Protein AF-A0A9X3EZA5-F1 (afdb_monomer_lite)

Sequence (175 aa):
MFEGKPLYRYVNAEVQLFTDDGKPGSSFAFNPRRSFLAALEPKKINRLATWFKSFLEAILILRLDPKGIDATTRRDSPFLELDASNSSSWYRFIADEEPAAVDAALSQLRTIIPGFRHLKKPTFGRAKLLQAEFLFPGGDPLHDRLRSPLGRTAGAHHPLRGPPRRPRGGEPAVL

Secondary structure (DSSP, 8-state):
-BTTB-SEEEETTEEEEE-TTS-EEEEEE--TTS-HHHHPPP-TT-HHHHHHHHHHHT-------TTT--SEESS--SS--TT-TTHHHHHHHHHHH-HHHHHHHHHHHHHHSTTEEEEE--EETTEEE-EEEE--TTS-HHHHHHHS-------------PPPPPPP-------

Foldseek 3Di:
DPPPADQWDDDPQKIFGAFPVRHTDDIDGDDPVDDVLVVDDDDPGRVVSVVVSVVVVPDQQALADVVLADQWDPAADCDADSNNSCVNRPVVVCCVVPVVVQVVVQVVCPVVPAQWDHWDFPDDPNITGTDTGGDHDPDDPVVVVVPPPDDPPPPDPDDDDDDDDDDDDDDDDDD

pLDDT: mean 78.88, std 18.87, range [33.44, 94.88]

Radius of gyration: 33.88 Å; chains: 1; bounding box: 53×97×94 Å

Organism: NCBI:txid889268

Structure (mmCIF, N/CA/C/O backbone):
data_AF-A0A9X3EZA5-F1
#
_entry.id   AF-A0A9X3EZA5-F1
#
loop_
_atom_site.group_PDB
_atom_site.id
_atom_site.type_symbol
_atom_site.label_atom_id
_atom_site.label_alt_id
_atom_site.label_comp_id
_atom_site.label_asym_id
_atom_site.label_entity_id
_atom_site.label_seq_id
_atom_site.pdbx_PDB_ins_code
_atom_site.Cartn_x
_atom_site.Cartn_y
_atom_site.Cartn_z
_atom_site.occupancy
_atom_site.B_iso_or_equiv
_atom_site.auth_seq_id
_atom_site.auth_comp_id
_atom_site.auth_asym_id
_atom_site.auth_atom_id
_atom_site.pdbx_PDB_model_num
ATOM 1 N N . MET A 1 1 ? -11.327 -5.962 18.337 1.00 79.06 1 MET A N 1
ATOM 2 C CA . MET A 1 1 ? -10.904 -6.327 19.706 1.00 79.06 1 MET A CA 1
ATOM 3 C C 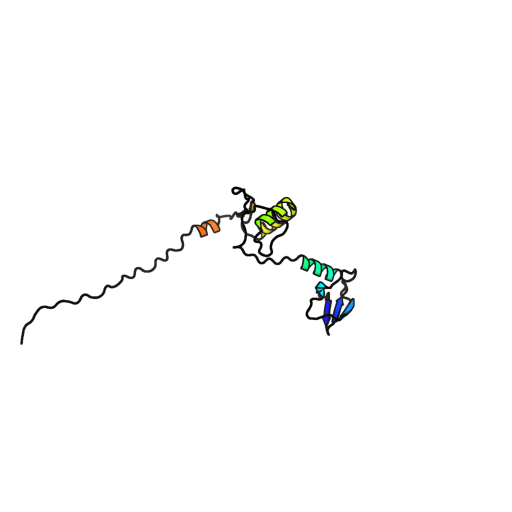. MET A 1 1 ? -9.434 -5.959 19.813 1.00 79.06 1 MET A C 1
ATOM 5 O O . MET A 1 1 ? -8.739 -6.134 18.821 1.00 79.06 1 MET A O 1
ATOM 9 N N . PHE A 1 2 ? -8.985 -5.411 20.935 1.00 82.62 2 PHE A N 1
ATOM 10 C CA . PHE A 1 2 ? -7.588 -5.053 21.190 1.00 82.62 2 PHE A CA 1
ATOM 11 C C . PHE A 1 2 ? -7.206 -5.637 22.552 1.00 82.62 2 PHE A C 1
ATOM 13 O O . PHE A 1 2 ? -7.955 -5.444 23.505 1.00 82.62 2 PHE A O 1
ATOM 20 N N . GLU A 1 3 ? -6.135 -6.434 22.621 1.00 86.94 3 GLU A N 1
ATOM 21 C CA . GLU A 1 3 ? -5.717 -7.144 23.850 1.00 86.94 3 GLU A CA 1
ATOM 22 C C . GLU A 1 3 ? -6.856 -7.934 24.532 1.00 86.94 3 GLU A C 1
ATOM 24 O O . GLU A 1 3 ? -7.042 -7.904 25.746 1.00 86.94 3 GLU A O 1
ATOM 29 N N .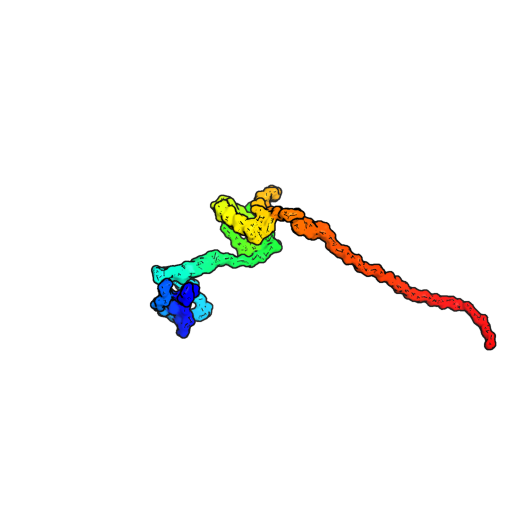 GLY A 1 4 ? -7.698 -8.602 23.739 1.00 86.12 4 GLY A N 1
ATOM 30 C CA . GLY A 1 4 ? -8.853 -9.344 24.261 1.00 86.12 4 GLY A CA 1
ATOM 31 C C . GLY A 1 4 ? -10.059 -8.479 24.662 1.00 86.12 4 GLY A C 1
ATOM 32 O O . GLY A 1 4 ? -11.120 -9.020 24.972 1.00 86.12 4 GLY A O 1
ATOM 33 N N . LYS A 1 5 ? -9.963 -7.144 24.600 1.00 88.62 5 LYS A N 1
ATOM 34 C CA . LYS A 1 5 ? -11.052 -6.216 24.948 1.00 88.62 5 LYS A CA 1
ATOM 35 C C . LYS A 1 5 ? -11.813 -5.727 23.705 1.00 88.62 5 LYS A C 1
ATOM 37 O O . LYS A 1 5 ? -11.199 -5.386 22.686 1.00 88.62 5 LYS A O 1
ATOM 42 N N . PRO A 1 6 ? -13.158 -5.711 23.709 1.00 89.62 6 PRO A N 1
ATOM 43 C CA . PRO A 1 6 ? -13.934 -5.189 22.585 1.00 89.62 6 PRO A CA 1
ATOM 44 C C . PRO A 1 6 ? -13.774 -3.664 22.471 1.00 89.62 6 PRO A C 1
ATOM 46 O O . PRO A 1 6 ? -13.719 -2.978 23.480 1.00 89.62 6 PRO A O 1
ATOM 49 N N . LEU A 1 7 ? -13.734 -3.142 21.239 1.00 88.62 7 LEU A N 1
ATOM 50 C CA . LEU A 1 7 ? -13.747 -1.691 20.967 1.00 88.62 7 LEU A CA 1
ATOM 51 C C . LEU A 1 7 ? -15.179 -1.174 20.765 1.00 88.62 7 LEU A C 1
ATOM 53 O O . LEU A 1 7 ? -15.531 -0.067 21.157 1.00 88.62 7 LEU A O 1
ATOM 57 N N . TYR A 1 8 ? -16.022 -2.015 20.173 1.00 89.69 8 TYR A N 1
ATOM 58 C CA . TYR A 1 8 ? -17.467 -1.860 20.155 1.00 89.69 8 TYR A CA 1
ATOM 59 C C . TYR A 1 8 ? -18.116 -3.246 20.100 1.00 89.69 8 TYR A C 1
ATOM 61 O O . TYR A 1 8 ? -17.454 -4.239 19.772 1.00 89.69 8 TYR A O 1
ATOM 69 N N . ARG A 1 9 ? -19.401 -3.323 20.434 1.00 90.62 9 ARG A N 1
ATOM 70 C CA . ARG A 1 9 ? -20.209 -4.542 20.341 1.00 90.62 9 ARG A CA 1
ATOM 71 C C . ARG A 1 9 ? -21.605 -4.189 19.854 1.00 90.62 9 ARG A C 1
ATOM 73 O O . ARG A 1 9 ? -22.152 -3.183 20.280 1.00 90.62 9 ARG A O 1
ATOM 80 N N . TYR A 1 10 ? -22.174 -5.032 19.001 1.00 89.12 10 TYR A N 1
ATOM 81 C CA . TYR A 1 10 ? -23.578 -4.943 18.616 1.00 89.12 10 TYR A CA 1
ATOM 82 C C . TYR A 1 10 ? -24.385 -6.018 19.348 1.00 89.12 10 TYR A C 1
ATOM 84 O O . TYR A 1 10 ? -24.074 -7.202 19.211 1.00 89.12 10 TYR A O 1
ATOM 92 N N . VAL A 1 11 ? -25.377 -5.620 20.146 1.00 87.50 11 VAL A N 1
ATOM 93 C CA . VAL A 1 11 ? -26.278 -6.521 20.891 1.00 87.50 11 VAL A CA 1
ATOM 94 C C . VAL A 1 11 ? -27.663 -5.884 20.939 1.00 87.50 11 VAL A C 1
ATOM 96 O O . VAL A 1 11 ? -27.765 -4.686 21.162 1.00 87.50 11 VAL A O 1
ATOM 99 N N . ASN A 1 12 ? -28.730 -6.667 20.752 1.00 86.88 12 ASN A N 1
ATOM 100 C CA . ASN A 1 12 ? -30.120 -6.207 20.911 1.00 86.88 12 ASN A CA 1
ATOM 101 C C . ASN A 1 12 ? -30.467 -4.925 20.131 1.00 86.88 12 ASN A C 1
ATOM 103 O O . ASN A 1 12 ? -31.122 -4.032 20.650 1.00 86.88 12 ASN A O 1
ATOM 107 N N . ALA A 1 13 ? -30.027 -4.835 18.876 1.00 86.75 13 ALA A N 1
ATOM 108 C CA . ALA A 1 13 ? -30.208 -3.655 18.027 1.00 86.75 13 ALA A CA 1
ATOM 109 C C . ALA A 1 13 ? -29.459 -2.379 18.456 1.00 86.75 13 ALA A C 1
ATOM 111 O O . ALA A 1 13 ? -29.615 -1.329 17.826 1.00 86.75 13 ALA A O 1
ATOM 112 N N . GLU A 1 14 ? -28.580 -2.481 19.448 1.00 90.38 14 GLU A N 1
ATOM 113 C CA . GLU A 1 14 ? -27.759 -1.384 19.940 1.00 90.38 14 GLU A CA 1
ATOM 114 C C . GLU A 1 14 ? -26.274 -1.619 19.690 1.00 90.38 14 GLU A C 1
ATOM 116 O O . GLU A 1 14 ? -25.774 -2.748 19.699 1.00 90.38 14 GLU A O 1
ATOM 121 N N . VAL A 1 15 ? -25.552 -0.521 19.491 1.00 91.12 15 VAL A N 1
ATOM 122 C CA . VAL A 1 15 ? -24.094 -0.497 19.512 1.00 91.12 15 VAL A CA 1
ATOM 123 C C . VAL A 1 15 ? -23.636 0.018 20.864 1.00 91.12 15 VAL A C 1
ATOM 125 O O . VAL A 1 15 ? -23.866 1.174 21.200 1.00 91.12 15 VAL A O 1
ATOM 128 N N . GLN A 1 16 ? -22.889 -0.814 21.580 1.00 92.25 16 GLN A N 1
ATOM 129 C CA . GLN A 1 16 ? -22.125 -0.430 22.755 1.00 92.25 16 GLN A CA 1
ATOM 130 C C . GLN A 1 16 ? -20.705 -0.054 22.330 1.00 92.25 16 GLN A C 1
ATOM 132 O O . GLN A 1 16 ? -19.950 -0.907 21.854 1.00 92.25 16 GLN A O 1
ATOM 137 N N . LEU A 1 17 ? -20.316 1.202 22.540 1.00 90.25 17 LEU A N 1
ATOM 138 C CA . LEU A 1 17 ? -18.920 1.628 22.442 1.00 90.25 17 LEU A CA 1
ATOM 139 C C . LEU A 1 17 ? -18.177 1.314 23.737 1.00 90.25 17 LEU A C 1
ATOM 141 O O . LEU A 1 17 ? -18.746 1.446 24.820 1.00 90.25 17 LEU A O 1
ATOM 145 N N . PHE A 1 18 ? -16.905 0.946 23.637 1.00 90.31 18 PHE A N 1
ATOM 146 C CA . PHE A 1 18 ? -16.022 0.809 24.792 1.00 90.31 18 PHE A CA 1
ATOM 147 C C . PHE A 1 18 ? -14.970 1.914 24.767 1.00 90.31 18 PHE A C 1
ATOM 149 O O . PHE A 1 18 ? -14.566 2.378 23.699 1.00 90.31 18 PHE A O 1
ATOM 156 N N . THR A 1 19 ? -14.548 2.353 25.949 1.00 89.62 19 THR A N 1
ATOM 157 C CA . THR A 1 19 ? -13.385 3.226 26.081 1.00 89.62 19 THR A CA 1
ATOM 158 C C . THR A 1 19 ? -12.110 2.462 25.743 1.00 89.62 19 THR A C 1
ATOM 160 O O . THR A 1 19 ? -12.105 1.230 25.726 1.00 89.62 19 THR A O 1
ATOM 163 N N . ASP A 1 20 ? -11.009 3.180 25.537 1.00 88.06 20 ASP A N 1
ATOM 164 C CA . ASP A 1 20 ? -9.711 2.557 25.251 1.00 88.06 20 ASP A CA 1
ATOM 165 C C . ASP A 1 20 ? -9.242 1.597 26.373 1.00 88.06 20 ASP A C 1
ATOM 167 O O . ASP A 1 20 ? -8.605 0.584 26.097 1.00 88.06 20 ASP A O 1
ATOM 171 N N . ASP A 1 21 ? -9.657 1.827 27.627 1.00 88.00 21 ASP A N 1
ATOM 172 C CA . ASP A 1 21 ? -9.391 0.922 28.762 1.00 88.00 21 ASP A CA 1
ATOM 173 C C . ASP A 1 21 ? -10.282 -0.341 28.776 1.00 88.00 21 ASP A C 1
ATOM 175 O O . ASP A 1 21 ? -10.078 -1.253 29.590 1.00 88.00 21 ASP A O 1
ATOM 179 N N . GLY A 1 22 ? -11.281 -0.399 27.891 1.00 85.88 22 GLY A N 1
ATOM 180 C CA . GLY A 1 22 ? -12.286 -1.457 27.787 1.00 85.88 22 GLY A CA 1
ATOM 181 C C . GLY A 1 22 ? -13.515 -1.269 28.678 1.00 85.88 22 GLY A C 1
ATOM 182 O O . GLY A 1 22 ? -14.264 -2.226 28.875 1.00 85.88 22 GLY A O 1
ATOM 183 N N . LYS A 1 23 ? -13.746 -0.072 29.234 1.00 89.00 23 LYS A N 1
ATOM 184 C CA . LYS A 1 23 ? -14.956 0.210 30.027 1.00 89.00 23 LYS A CA 1
ATOM 185 C C . LYS A 1 23 ? -16.142 0.501 29.098 1.00 89.00 23 LYS A C 1
ATOM 187 O O . LYS A 1 23 ? -15.932 1.104 28.046 1.00 89.00 23 LYS A O 1
ATOM 192 N N . PRO A 1 24 ? -17.381 0.123 29.453 1.00 88.00 24 PRO A N 1
ATOM 193 C CA . PRO A 1 24 ? -18.555 0.504 28.673 1.00 88.00 24 PRO A CA 1
ATOM 194 C C . PRO A 1 24 ? -18.687 2.031 28.597 1.00 88.00 24 PRO A C 1
ATOM 196 O O . PRO A 1 24 ? -18.650 2.716 29.618 1.00 88.00 24 PRO A O 1
ATOM 199 N N . GLY A 1 25 ? -18.805 2.556 27.382 1.00 85.94 25 GLY A N 1
ATOM 200 C CA . GLY A 1 25 ? -19.127 3.950 27.093 1.00 85.94 25 GLY A CA 1
ATOM 201 C C . GLY A 1 25 ? -20.601 4.122 26.715 1.00 85.94 25 GLY A C 1
ATOM 202 O O . GLY A 1 25 ? -21.484 3.462 27.256 1.00 85.94 25 GLY A O 1
ATOM 203 N N . SER A 1 26 ? -20.871 4.998 25.749 1.00 86.44 26 SER A N 1
ATOM 204 C CA . SER A 1 26 ? -22.216 5.229 25.206 1.00 86.44 26 SER A CA 1
ATOM 205 C C . SER A 1 26 ? -22.796 3.995 24.497 1.00 86.44 26 SER A C 1
ATOM 207 O O . SER A 1 26 ? -22.076 3.342 23.735 1.00 86.44 26 SER A O 1
ATOM 209 N N . SER A 1 27 ? -24.101 3.759 24.679 1.00 88.19 27 SER A N 1
ATOM 210 C CA . SER A 1 27 ? -24.917 2.855 23.853 1.00 88.19 27 SER A CA 1
ATOM 211 C C . SER A 1 27 ? -25.950 3.652 23.058 1.00 88.19 27 SER A C 1
ATOM 213 O O . SER A 1 27 ? -26.440 4.676 23.539 1.00 88.19 27 SER A O 1
ATOM 215 N N . PHE A 1 28 ? -26.267 3.211 21.844 1.00 88.69 28 PHE A N 1
ATOM 216 C CA . PHE A 1 28 ? -27.352 3.770 21.035 1.00 88.69 28 PHE A CA 1
ATOM 217 C C . PHE A 1 28 ? -27.841 2.762 19.993 1.00 88.69 28 PHE A C 1
ATOM 219 O O . PHE A 1 28 ? -27.089 1.909 19.514 1.00 88.69 28 PHE A O 1
ATOM 226 N N . ALA A 1 29 ? -29.113 2.893 19.615 1.00 90.25 29 ALA A N 1
ATOM 227 C CA . ALA A 1 29 ? -29.720 2.086 18.566 1.00 90.25 29 ALA A CA 1
ATOM 228 C C . ALA A 1 29 ? -28.992 2.282 17.227 1.00 90.25 29 ALA A C 1
ATOM 230 O O . ALA A 1 29 ? -28.653 3.405 16.842 1.00 90.25 29 ALA A O 1
ATOM 231 N N . PHE A 1 30 ? -28.767 1.191 16.495 1.00 87.94 30 PHE A N 1
ATOM 232 C CA . PHE A 1 30 ? -28.100 1.244 15.198 1.00 87.94 30 PHE A CA 1
ATOM 233 C C . PHE A 1 30 ? -28.654 0.205 14.224 1.00 87.94 30 PHE A C 1
ATOM 235 O O . PHE A 1 30 ? -29.028 -0.909 14.593 1.00 87.94 30 PHE A O 1
ATOM 242 N N . ASN A 1 31 ? -28.674 0.566 12.942 1.00 86.00 31 ASN A N 1
ATOM 243 C CA . ASN A 1 31 ? -29.166 -0.312 11.890 1.00 86.00 31 ASN A CA 1
ATOM 244 C C . ASN A 1 31 ? -28.171 -1.467 11.633 1.00 86.00 31 ASN A C 1
ATOM 246 O O . ASN A 1 31 ? -27.057 -1.191 11.182 1.00 86.00 31 ASN A O 1
ATOM 250 N N . PRO A 1 32 ? -28.565 -2.747 11.808 1.00 82.06 32 PRO A N 1
ATOM 251 C CA . PRO A 1 32 ? -27.677 -3.895 11.588 1.00 82.06 32 PRO A CA 1
ATOM 252 C C . PRO A 1 32 ? -27.210 -4.045 10.136 1.00 82.06 32 PRO A C 1
ATOM 254 O O . PRO A 1 32 ? -26.227 -4.729 9.873 1.00 82.06 32 PRO A O 1
ATOM 257 N N . ARG A 1 33 ? -27.901 -3.420 9.172 1.00 87.88 33 ARG A N 1
ATOM 258 C CA . ARG A 1 33 ? -27.526 -3.449 7.749 1.00 87.88 33 ARG A CA 1
ATOM 259 C C . ARG A 1 33 ? -26.362 -2.516 7.410 1.00 87.88 33 ARG A C 1
ATOM 261 O O . ARG A 1 33 ? -25.963 -2.449 6.251 1.00 87.88 33 ARG A O 1
ATOM 268 N N . ARG A 1 34 ? -25.851 -1.747 8.374 1.00 84.88 34 ARG A N 1
ATOM 269 C CA . ARG A 1 34 ? -24.720 -0.833 8.188 1.00 84.88 34 ARG A CA 1
ATOM 270 C C . ARG A 1 34 ? -23.617 -1.180 9.179 1.00 84.88 34 ARG A C 1
ATOM 272 O O . ARG A 1 34 ? -23.884 -1.643 10.282 1.00 84.88 34 ARG A O 1
ATOM 279 N N . SER A 1 35 ? -22.370 -0.924 8.796 1.00 85.25 35 SER A N 1
ATOM 280 C CA . SER A 1 35 ? -21.265 -0.961 9.752 1.00 85.25 35 SER A CA 1
ATOM 281 C C . SER A 1 35 ? -21.287 0.315 10.586 1.00 85.25 35 SER A C 1
ATOM 283 O O . SER A 1 35 ? -21.225 1.417 10.037 1.00 85.25 35 SER A O 1
ATOM 285 N N . PHE A 1 36 ? -21.346 0.174 11.909 1.00 87.12 36 PHE A N 1
ATOM 286 C CA . PHE A 1 36 ? -21.237 1.312 12.819 1.00 87.12 36 PHE A CA 1
ATOM 287 C C . PHE A 1 36 ? -19.886 2.028 12.696 1.00 87.12 36 PHE A C 1
ATOM 289 O O . PHE A 1 36 ? -19.813 3.244 12.843 1.00 87.12 36 PHE A O 1
ATOM 296 N N . LEU A 1 37 ? -18.829 1.292 12.345 1.00 86.88 37 LEU A N 1
ATOM 297 C CA . LEU A 1 37 ? -17.479 1.836 12.227 1.00 86.88 37 LEU A CA 1
ATOM 298 C C . LEU A 1 37 ? -17.398 3.014 11.241 1.00 86.88 37 LEU A C 1
ATOM 300 O O . LEU A 1 37 ? -16.634 3.946 11.469 1.00 86.88 37 LEU A O 1
ATOM 304 N N . ALA A 1 38 ? -18.227 3.017 10.192 1.00 85.44 38 ALA A N 1
ATOM 305 C CA . ALA A 1 38 ? -18.294 4.121 9.235 1.00 85.44 38 ALA A CA 1
ATOM 306 C C . ALA A 1 38 ? -18.808 5.426 9.875 1.00 85.44 38 ALA A C 1
ATOM 308 O O . ALA A 1 38 ? -18.294 6.505 9.580 1.00 85.44 38 ALA A O 1
ATOM 309 N N . ALA A 1 39 ? -19.779 5.320 10.788 1.00 86.69 39 ALA A N 1
ATOM 310 C CA . ALA A 1 39 ? -20.392 6.443 11.500 1.00 86.69 39 ALA A CA 1
ATOM 311 C C . ALA A 1 39 ? -19.629 6.852 12.774 1.00 86.69 39 ALA A C 1
ATOM 313 O O . ALA A 1 39 ? -20.035 7.786 13.459 1.00 86.69 39 ALA A O 1
ATOM 314 N N . LEU A 1 40 ? -18.542 6.152 13.117 1.00 88.06 40 LEU A N 1
ATOM 315 C CA . LEU A 1 40 ? -17.750 6.457 14.301 1.00 88.06 40 LEU A CA 1
ATOM 316 C C . LEU A 1 40 ? -17.085 7.833 14.163 1.00 88.06 40 LEU A C 1
ATOM 318 O O . LEU A 1 40 ? -16.267 8.050 13.260 1.00 88.06 40 LEU A O 1
ATOM 322 N N . GLU A 1 41 ? -17.411 8.724 15.097 1.00 87.31 41 GLU A N 1
ATOM 323 C CA . GLU A 1 41 ? -16.772 10.028 15.252 1.00 87.31 41 GLU A CA 1
ATOM 324 C C . GLU A 1 41 ? -15.562 9.951 16.201 1.00 87.31 41 GLU A C 1
ATOM 326 O O . GLU A 1 41 ? -15.651 9.317 17.265 1.00 87.31 41 GLU A O 1
ATOM 331 N N . PRO A 1 42 ? -14.447 10.627 15.867 1.00 87.06 42 PRO A N 1
ATOM 332 C CA . PRO A 1 42 ? -13.290 10.736 16.747 1.00 87.06 42 PRO A CA 1
ATOM 333 C C . PRO A 1 42 ? -13.630 11.418 18.079 1.00 87.06 42 PRO A C 1
ATOM 335 O O . PRO A 1 42 ? -14.124 12.545 18.111 1.00 87.06 42 PRO A O 1
ATOM 338 N N . LYS A 1 43 ? -13.317 10.766 19.201 1.00 85.88 43 LYS A N 1
ATOM 339 C CA . LYS A 1 43 ? -13.417 11.317 20.562 1.00 85.88 43 LYS A CA 1
ATOM 340 C C . LYS A 1 43 ? -12.182 10.931 21.379 1.00 85.88 43 LYS A C 1
ATOM 342 O O . LYS A 1 43 ? -11.498 9.951 21.106 1.00 85.88 43 LYS A O 1
ATOM 347 N N . LYS A 1 44 ? -11.903 11.679 22.453 1.00 83.44 44 LYS A N 1
ATOM 348 C CA . LYS A 1 44 ? -10.757 11.386 23.342 1.00 83.44 44 LYS A CA 1
ATOM 349 C C . LYS A 1 44 ? -10.806 9.986 23.969 1.00 83.44 44 LYS A C 1
ATOM 351 O O . LYS A 1 44 ? -9.763 9.471 24.338 1.00 83.44 44 LYS A O 1
ATOM 356 N N . ILE A 1 45 ? -12.001 9.410 24.103 1.00 83.88 45 ILE A N 1
ATOM 357 C CA . ILE A 1 45 ? -12.245 8.141 24.802 1.00 83.88 45 ILE A CA 1
ATOM 358 C C . ILE A 1 45 ? -12.242 6.903 23.894 1.00 83.88 45 ILE A C 1
ATOM 360 O O . ILE A 1 45 ? -12.313 5.798 24.418 1.00 83.88 45 ILE A O 1
ATOM 364 N N . ASN A 1 46 ? -12.230 7.071 22.568 1.00 86.94 46 ASN A N 1
ATOM 365 C CA . ASN A 1 46 ? -12.350 5.984 21.587 1.00 86.94 46 ASN A CA 1
ATOM 366 C C . ASN A 1 46 ? -11.187 6.006 20.578 1.00 86.94 46 ASN A C 1
ATOM 368 O O . ASN A 1 46 ? -11.382 5.745 19.381 1.00 86.94 46 ASN A O 1
ATOM 372 N N . ARG A 1 47 ? -9.978 6.360 21.031 1.00 90.25 47 ARG A N 1
ATOM 373 C CA . ARG A 1 47 ? -8.820 6.556 20.148 1.00 90.25 47 ARG A CA 1
ATOM 374 C C . ARG A 1 47 ? -8.440 5.268 19.436 1.00 90.25 47 ARG A C 1
ATOM 376 O O . ARG A 1 47 ? -8.098 5.338 18.262 1.00 90.25 47 ARG A O 1
ATOM 383 N N . LEU A 1 48 ? -8.553 4.111 20.086 1.00 89.94 48 LEU A N 1
ATOM 384 C CA . LEU A 1 48 ? -8.250 2.816 19.469 1.00 89.94 48 LEU A CA 1
ATOM 385 C C . LEU A 1 48 ? -9.241 2.468 18.354 1.00 89.94 48 LEU A C 1
ATOM 387 O O . LEU A 1 48 ? -8.843 2.017 17.283 1.00 89.94 48 LEU A O 1
ATOM 391 N N . ALA A 1 49 ? -10.534 2.713 18.578 1.00 89.12 49 ALA A N 1
ATOM 392 C CA . ALA A 1 49 ? -11.563 2.487 17.563 1.00 89.12 49 ALA A CA 1
ATOM 393 C C . ALA A 1 49 ? -11.403 3.450 16.375 1.00 89.12 49 ALA A C 1
ATOM 395 O O . ALA A 1 49 ? -11.544 3.044 15.222 1.00 89.12 49 ALA A O 1
ATOM 396 N N . THR A 1 50 ? -11.056 4.707 16.662 1.00 90.69 50 THR A N 1
ATOM 397 C CA . THR A 1 50 ? -10.779 5.728 15.645 1.00 90.69 50 THR A CA 1
ATOM 398 C C . THR A 1 50 ? -9.530 5.383 14.839 1.00 90.69 50 THR A C 1
ATOM 400 O O . THR A 1 50 ? -9.574 5.396 13.615 1.00 90.69 50 THR A O 1
ATOM 403 N N . TRP A 1 51 ? -8.439 4.997 15.507 1.00 91.38 51 TRP A N 1
ATOM 404 C CA . TRP A 1 51 ? -7.219 4.525 14.854 1.00 91.38 51 TRP A CA 1
ATOM 405 C C . TRP A 1 51 ? -7.506 3.332 13.943 1.00 91.38 51 TRP A C 1
ATOM 407 O O . TRP A 1 51 ? -7.064 3.322 12.800 1.00 91.38 51 TRP A O 1
ATOM 417 N N . PHE A 1 52 ? -8.293 2.361 14.413 1.00 90.12 52 PHE A N 1
ATOM 418 C CA . PHE A 1 52 ? -8.653 1.196 13.611 1.00 90.12 52 PHE A CA 1
ATOM 419 C C . PHE A 1 52 ? -9.468 1.580 12.370 1.00 90.12 52 PHE A 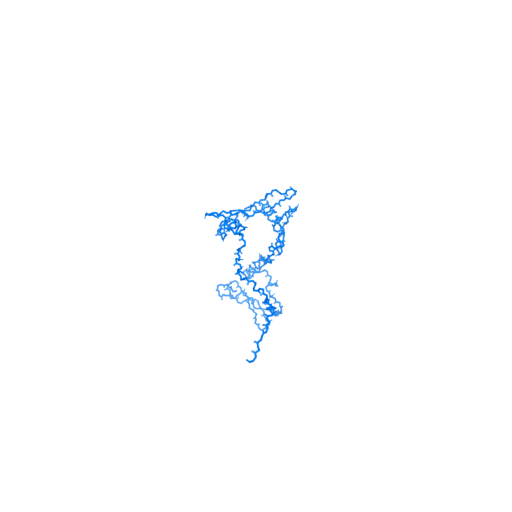C 1
ATOM 421 O O . PHE A 1 52 ? -9.212 1.054 11.290 1.00 90.12 52 PHE A O 1
ATOM 428 N N . LYS A 1 53 ? -10.412 2.524 12.495 1.00 90.56 53 LYS A N 1
ATOM 429 C CA . LYS A 1 53 ? -11.149 3.077 11.349 1.00 90.56 53 LYS A CA 1
ATOM 430 C C . LYS A 1 53 ? -10.189 3.696 10.327 1.00 90.56 53 LYS A C 1
ATOM 432 O O . LYS A 1 53 ? -10.228 3.307 9.166 1.00 90.56 53 LYS A O 1
ATOM 437 N N . SER A 1 54 ? -9.298 4.584 10.768 1.00 90.38 54 SER A N 1
ATOM 438 C CA . SER A 1 54 ? -8.315 5.234 9.891 1.00 90.38 54 SER A CA 1
ATOM 439 C C . SER A 1 54 ? -7.333 4.242 9.268 1.00 90.38 54 SER A C 1
ATOM 441 O O . SER A 1 54 ? -6.957 4.388 8.111 1.00 90.38 54 SER A O 1
ATOM 443 N N . PHE A 1 55 ? -6.945 3.202 10.006 1.00 90.12 55 PHE A N 1
ATOM 444 C CA . PHE A 1 55 ? -6.139 2.110 9.474 1.00 90.12 55 PHE A CA 1
ATOM 445 C C . PHE A 1 55 ? -6.867 1.391 8.336 1.00 90.12 55 PHE A C 1
ATOM 447 O O . PHE A 1 55 ? -6.275 1.213 7.279 1.00 90.12 55 PHE A O 1
ATOM 454 N N . LEU A 1 56 ? -8.145 1.028 8.512 1.00 89.00 56 LEU A N 1
ATOM 455 C CA . LEU A 1 56 ? -8.933 0.393 7.450 1.00 89.00 56 LEU A CA 1
ATOM 456 C C . LEU A 1 56 ? -9.120 1.301 6.229 1.00 89.00 56 LEU A C 1
ATOM 458 O O . LEU A 1 56 ? -9.073 0.807 5.108 1.00 89.00 56 LEU A O 1
ATOM 462 N N . GLU A 1 57 ? -9.315 2.606 6.431 1.00 86.62 57 GLU A N 1
ATOM 463 C CA . GLU A 1 57 ? -9.414 3.595 5.345 1.00 86.62 57 GLU A CA 1
ATOM 464 C C . GLU A 1 57 ? -8.113 3.705 4.534 1.00 86.62 57 GLU A C 1
ATOM 466 O O . GLU A 1 57 ? -8.154 4.019 3.347 1.00 86.62 57 GLU A O 1
ATOM 471 N N . ALA A 1 58 ? -6.966 3.402 5.148 1.00 86.31 58 ALA A N 1
ATOM 472 C CA . ALA A 1 58 ? -5.670 3.364 4.479 1.00 86.31 58 ALA A CA 1
ATOM 473 C C . ALA A 1 58 ? -5.391 2.037 3.742 1.00 86.31 58 ALA A C 1
ATOM 475 O O . ALA A 1 58 ? -4.394 1.937 3.023 1.00 86.31 58 ALA A O 1
ATOM 476 N N . ILE A 1 59 ? -6.234 1.008 3.901 1.00 86.88 59 ILE A N 1
ATOM 477 C CA . ILE A 1 59 ? -6.060 -0.267 3.197 1.00 86.88 59 ILE A CA 1
ATOM 478 C C . ILE A 1 59 ? -6.564 -0.126 1.762 1.00 86.88 59 ILE A C 1
ATOM 480 O O . ILE A 1 59 ? -7.762 -0.021 1.507 1.00 86.88 59 ILE A O 1
ATOM 484 N N . LEU A 1 60 ? -5.639 -0.226 0.809 1.00 81.94 60 LEU A N 1
ATOM 485 C CA . LEU A 1 60 ? -5.953 -0.330 -0.610 1.00 81.94 60 LEU A CA 1
ATOM 486 C C . LEU A 1 60 ? -6.010 -1.804 -1.029 1.00 81.94 60 LEU A C 1
ATOM 488 O O . LEU A 1 60 ? -5.005 -2.513 -0.980 1.00 81.94 60 LEU A O 1
ATOM 492 N N . ILE A 1 61 ? -7.184 -2.267 -1.467 1.00 85.81 61 ILE A N 1
ATOM 493 C CA . ILE A 1 61 ? -7.354 -3.611 -2.033 1.00 85.81 61 ILE A CA 1
ATOM 494 C C . ILE A 1 61 ? -7.271 -3.506 -3.555 1.00 85.81 61 ILE A C 1
ATOM 496 O O . ILE A 1 61 ? -8.191 -3.010 -4.203 1.00 85.81 61 ILE A O 1
ATOM 500 N N . LEU A 1 62 ? -6.164 -3.987 -4.119 1.00 85.62 62 LEU A N 1
ATOM 501 C CA . LEU A 1 62 ? -5.940 -4.004 -5.562 1.00 85.62 62 LEU A CA 1
ATOM 502 C C . LEU A 1 62 ? -6.535 -5.265 -6.196 1.00 85.62 62 LEU A C 1
ATOM 504 O O . LEU A 1 62 ? -6.345 -6.378 -5.703 1.00 85.62 62 LEU A O 1
ATOM 508 N N . ARG A 1 63 ? -7.199 -5.098 -7.340 1.00 88.38 63 ARG A N 1
ATOM 509 C CA . ARG A 1 63 ? -7.621 -6.177 -8.238 1.00 88.38 63 ARG A CA 1
ATOM 510 C C . ARG A 1 63 ? -6.661 -6.233 -9.422 1.00 88.38 63 ARG A C 1
ATOM 512 O O . ARG A 1 63 ? -7.050 -5.921 -10.541 1.00 88.38 63 ARG A O 1
ATOM 519 N N . LEU A 1 64 ? -5.412 -6.600 -9.143 1.00 85.69 64 LEU A N 1
ATOM 520 C CA . LEU A 1 64 ? -4.348 -6.646 -10.147 1.00 85.69 64 LEU A CA 1
ATOM 521 C C . LEU A 1 64 ? -4.798 -7.442 -11.380 1.00 85.69 64 LEU A C 1
ATOM 523 O O . LEU A 1 64 ? -5.110 -8.629 -11.264 1.00 85.69 64 LEU A O 1
ATOM 527 N N . ASP A 1 65 ? -4.792 -6.798 -12.546 1.00 88.50 65 ASP A N 1
ATOM 528 C CA . ASP A 1 65 ? -4.937 -7.466 -13.840 1.00 88.50 65 ASP A CA 1
ATOM 529 C C . ASP A 1 65 ? -3.615 -7.376 -14.609 1.00 88.50 65 ASP A C 1
ATOM 531 O O . ASP A 1 65 ? -3.387 -6.403 -15.328 1.00 88.50 65 ASP A O 1
ATOM 535 N N . PRO A 1 66 ? -2.734 -8.391 -14.513 1.00 84.00 66 PRO A N 1
ATOM 536 C CA . PRO A 1 66 ? -1.440 -8.364 -15.185 1.00 84.00 66 PRO A CA 1
ATOM 537 C C . PRO A 1 66 ? -1.515 -8.150 -16.701 1.00 84.00 66 PRO A C 1
ATOM 539 O O . PRO A 1 66 ? -0.548 -7.668 -17.284 1.00 84.00 66 PRO A O 1
ATOM 542 N N . LYS A 1 67 ? -2.630 -8.513 -17.353 1.00 86.94 67 LYS A N 1
ATOM 543 C CA . LYS A 1 67 ? -2.805 -8.323 -18.802 1.00 86.94 67 LYS A CA 1
ATOM 544 C C . LYS A 1 67 ? -3.172 -6.884 -19.161 1.00 86.94 67 LYS A C 1
ATOM 546 O O . LYS A 1 67 ? -2.904 -6.471 -20.284 1.00 86.94 67 LYS A O 1
ATOM 551 N N . GLY A 1 68 ? -3.787 -6.160 -18.229 1.00 84.94 68 GLY A N 1
ATOM 552 C CA . GLY A 1 68 ? -4.182 -4.761 -18.371 1.00 84.94 68 GLY A CA 1
ATOM 553 C C . GLY A 1 68 ? -3.129 -3.762 -17.889 1.00 84.94 68 GLY A C 1
ATOM 554 O O . GLY A 1 68 ? -3.362 -2.562 -17.983 1.00 84.94 68 GLY A O 1
ATOM 555 N N . ILE A 1 69 ? -1.985 -4.222 -17.368 1.00 88.38 69 ILE A N 1
ATOM 556 C CA . ILE A 1 69 ? -0.902 -3.337 -16.925 1.00 88.38 69 ILE A CA 1
ATOM 557 C C . ILE A 1 69 ? -0.177 -2.743 -18.134 1.00 88.38 69 ILE A C 1
ATOM 559 O O . ILE A 1 69 ? 0.527 -3.442 -18.868 1.00 88.38 69 ILE A O 1
ATOM 563 N N . ASP A 1 70 ? -0.275 -1.425 -18.285 1.00 85.31 70 ASP A N 1
ATOM 564 C CA . ASP A 1 70 ? 0.480 -0.692 -19.288 1.00 85.31 70 ASP A CA 1
ATOM 565 C C . ASP A 1 70 ? 1.943 -0.566 -18.861 1.00 85.31 70 ASP A C 1
ATOM 567 O O . ASP A 1 70 ? 2.290 0.113 -17.892 1.00 85.31 70 ASP A O 1
ATOM 571 N N . ALA A 1 71 ? 2.837 -1.184 -19.632 1.00 80.00 71 ALA A N 1
ATOM 572 C CA . ALA A 1 71 ? 4.280 -1.082 -19.413 1.00 80.00 71 ALA A CA 1
ATOM 573 C C . ALA A 1 71 ? 4.849 0.290 -19.820 1.00 80.00 71 ALA A C 1
ATOM 575 O O . ALA A 1 71 ? 5.932 0.669 -19.374 1.00 80.00 71 ALA A O 1
ATOM 576 N N . THR A 1 72 ? 4.146 1.031 -20.685 1.00 82.44 72 THR A N 1
ATOM 577 C CA . THR A 1 72 ? 4.575 2.345 -21.182 1.00 82.44 72 THR A CA 1
ATOM 578 C C . THR A 1 72 ? 3.838 3.474 -20.490 1.00 82.44 72 THR A C 1
ATOM 580 O O . THR A 1 72 ? 2.624 3.427 -20.334 1.00 82.44 72 THR A O 1
ATOM 583 N N . THR A 1 73 ? 4.548 4.557 -20.205 1.00 78.00 73 THR A N 1
ATOM 584 C CA . THR A 1 73 ? 3.959 5.783 -19.666 1.00 78.00 73 THR A CA 1
ATOM 585 C C . THR A 1 73 ? 4.224 6.976 -20.581 1.00 78.00 73 THR A C 1
ATOM 587 O O . THR A 1 73 ? 5.348 7.206 -21.043 1.00 78.00 73 THR A O 1
ATOM 590 N N . ARG A 1 74 ? 3.150 7.728 -20.859 1.00 75.38 74 ARG A N 1
ATOM 591 C CA . ARG A 1 74 ? 3.168 9.012 -21.585 1.00 75.38 74 ARG A CA 1
ATOM 592 C C . ARG A 1 74 ? 2.853 10.206 -20.680 1.00 75.38 74 ARG A C 1
ATOM 594 O O . ARG A 1 74 ? 3.143 11.336 -21.061 1.00 75.38 74 ARG A O 1
ATOM 601 N N . ARG A 1 75 ? 2.224 9.960 -19.529 1.00 80.88 75 ARG A N 1
ATOM 602 C CA . ARG A 1 75 ? 1.826 10.944 -18.516 1.00 80.88 75 ARG A CA 1
ATOM 603 C C . ARG A 1 75 ? 1.966 10.300 -17.146 1.00 80.88 75 ARG A C 1
ATOM 605 O O . ARG A 1 75 ? 1.693 9.110 -17.020 1.00 80.88 75 ARG A O 1
ATOM 612 N N . ASP A 1 76 ? 2.360 11.090 -16.162 1.00 86.12 76 ASP A N 1
ATOM 613 C CA . ASP A 1 76 ? 2.462 10.645 -14.775 1.00 86.12 76 ASP A CA 1
ATOM 614 C C . ASP A 1 76 ? 1.070 10.674 -14.116 1.00 86.12 76 ASP A C 1
ATOM 616 O O . ASP A 1 76 ? 0.199 11.443 -14.535 1.00 86.12 76 ASP A O 1
ATOM 620 N N . SER A 1 77 ? 0.839 9.801 -13.130 1.00 91.31 77 SER A N 1
ATOM 621 C CA . SER A 1 77 ? -0.444 9.699 -12.418 1.00 91.31 77 SER A CA 1
ATOM 622 C C . SER A 1 77 ? -0.231 9.789 -10.908 1.00 91.31 77 SER A C 1
ATOM 624 O O . SER A 1 77 ? 0.509 8.966 -10.374 1.00 91.31 77 SER A O 1
ATOM 626 N N . PRO A 1 78 ? -0.892 10.712 -10.190 1.00 91.25 78 PRO A N 1
ATOM 627 C CA . PRO A 1 78 ? -0.732 10.818 -8.742 1.00 91.25 78 PRO A CA 1
ATOM 628 C C . PRO A 1 78 ? -1.407 9.683 -7.958 1.00 91.25 78 PRO A C 1
ATOM 630 O O . PRO A 1 78 ? -1.125 9.496 -6.778 1.00 91.25 78 PRO A O 1
ATOM 633 N N . PHE A 1 79 ? -2.280 8.902 -8.599 1.00 90.69 79 PHE A N 1
ATOM 634 C CA . PHE A 1 79 ? -2.994 7.780 -7.988 1.00 90.69 79 PHE A CA 1
ATOM 635 C C . PHE A 1 79 ? -2.824 6.491 -8.799 1.00 90.69 79 PHE A C 1
ATOM 637 O O . PHE A 1 79 ? -2.670 6.529 -10.024 1.00 90.69 79 PHE A O 1
ATOM 644 N N . LEU A 1 80 ? -2.853 5.354 -8.099 1.00 90.31 80 LEU A N 1
ATOM 645 C CA . LEU A 1 80 ? -2.854 4.009 -8.673 1.00 90.31 80 LEU A CA 1
ATOM 646 C C . LEU A 1 80 ? -4.302 3.559 -8.899 1.00 90.31 80 LEU A C 1
ATOM 648 O O . LEU A 1 80 ? -5.110 3.605 -7.971 1.00 90.31 80 LEU A O 1
ATOM 652 N N . GLU A 1 81 ? -4.623 3.116 -10.111 1.00 91.81 81 GLU A N 1
ATOM 653 C CA . GLU A 1 81 ? -5.927 2.517 -10.409 1.00 91.81 81 GLU A CA 1
ATOM 654 C C . GLU A 1 81 ? -6.106 1.194 -9.658 1.00 91.81 81 GLU A C 1
ATOM 656 O O . GLU A 1 81 ? -5.141 0.470 -9.401 1.00 91.81 81 GLU A O 1
ATOM 661 N N . LEU A 1 82 ? -7.352 0.834 -9.336 1.00 90.81 82 LEU A N 1
ATOM 662 C CA . LEU A 1 82 ? -7.643 -0.391 -8.575 1.00 90.81 82 LEU A CA 1
ATOM 663 C C . LEU A 1 82 ? -7.173 -1.666 -9.285 1.00 90.81 82 LEU A C 1
ATOM 665 O O . LEU A 1 82 ? -6.867 -2.653 -8.619 1.00 90.81 82 LEU A O 1
ATOM 669 N N . ASP A 1 83 ? -7.121 -1.659 -10.616 1.00 90.69 83 ASP A N 1
ATOM 670 C CA . ASP A 1 83 ? -6.607 -2.767 -11.426 1.00 90.69 83 ASP A CA 1
ATOM 671 C C . ASP A 1 83 ? -5.095 -2.696 -11.700 1.00 90.69 83 ASP A C 1
ATOM 673 O O . ASP A 1 83 ? -4.528 -3.615 -12.294 1.00 90.69 83 ASP A O 1
ATOM 677 N N . ALA A 1 84 ? -4.443 -1.632 -11.222 1.00 91.00 84 ALA A N 1
ATOM 678 C CA . ALA A 1 84 ? -3.048 -1.281 -11.461 1.00 91.00 84 ALA A CA 1
ATOM 679 C C . ALA A 1 84 ? -2.672 -1.096 -12.944 1.00 91.00 84 ALA A C 1
ATOM 681 O O . ALA A 1 84 ? -1.479 -1.100 -13.276 1.00 91.00 84 ALA A O 1
ATOM 682 N N . SER A 1 85 ? -3.652 -0.877 -13.828 1.00 92.56 85 SER A N 1
ATOM 683 C CA . SER A 1 85 ? -3.431 -0.643 -15.263 1.00 92.56 85 SER A CA 1
ATOM 684 C C . SER A 1 85 ? -2.432 0.489 -15.519 1.00 92.56 85 SER A C 1
ATOM 686 O O . SER A 1 85 ? -1.532 0.363 -16.346 1.00 92.56 85 SER A O 1
ATOM 688 N N . ASN A 1 86 ? -2.500 1.557 -14.720 1.00 92.56 86 ASN A N 1
ATOM 689 C CA . ASN A 1 86 ? -1.624 2.724 -14.806 1.00 92.56 86 ASN A CA 1
ATOM 690 C C . ASN A 1 86 ? -0.334 2.633 -13.959 1.00 92.56 86 ASN A C 1
ATOM 692 O O . ASN A 1 86 ? 0.309 3.661 -13.724 1.00 92.56 86 ASN A O 1
ATOM 696 N N . SER A 1 87 ? 0.062 1.445 -13.488 1.00 90.50 87 SER A N 1
ATOM 697 C CA . SER A 1 87 ? 1.177 1.281 -12.535 1.00 90.50 87 SER A CA 1
ATOM 698 C C . SER A 1 87 ? 2.490 1.928 -12.988 1.00 90.50 87 SER A C 1
ATOM 700 O O . SER A 1 87 ? 3.177 2.530 -12.166 1.00 90.50 87 SER A O 1
ATOM 702 N N . SER A 1 88 ? 2.816 1.903 -14.285 1.00 90.88 88 SER A N 1
ATOM 703 C CA . SER A 1 88 ? 4.004 2.582 -14.831 1.00 90.88 88 SER A CA 1
ATOM 704 C C . SER A 1 88 ? 3.960 4.105 -14.668 1.00 90.88 88 SER A C 1
ATOM 706 O O . SER A 1 88 ? 4.980 4.734 -14.379 1.00 90.88 88 SER A O 1
ATOM 708 N N . SER A 1 89 ? 2.783 4.705 -14.848 1.00 92.12 89 SER A N 1
ATOM 709 C CA . SER A 1 89 ? 2.550 6.147 -14.705 1.00 92.12 89 SER A CA 1
ATOM 710 C C . SER A 1 89 ? 2.521 6.576 -13.240 1.00 92.12 89 SER A C 1
ATOM 712 O O . SER A 1 89 ? 3.062 7.625 -12.895 1.00 92.12 89 SER A O 1
ATOM 714 N N . TRP A 1 90 ? 1.927 5.751 -12.377 1.00 92.31 90 TRP A N 1
ATOM 715 C CA . TRP A 1 90 ? 1.904 5.983 -10.935 1.00 92.31 90 TRP A CA 1
ATOM 716 C C . TRP A 1 90 ? 3.286 5.829 -10.296 1.00 92.31 90 TRP A C 1
ATOM 718 O O . TRP A 1 90 ? 3.735 6.707 -9.560 1.00 92.31 90 TRP A O 1
ATOM 728 N N . TYR A 1 91 ? 4.011 4.760 -10.635 1.00 91.81 91 TYR A N 1
ATOM 729 C CA . TYR A 1 91 ? 5.355 4.527 -10.109 1.00 91.81 91 TYR A CA 1
ATOM 730 C C . TYR A 1 91 ? 6.306 5.676 -10.455 1.00 91.81 91 TYR A C 1
ATOM 732 O O . TYR A 1 91 ? 7.160 6.048 -9.656 1.00 91.81 91 TYR A O 1
ATOM 740 N N . ARG A 1 92 ? 6.168 6.260 -11.649 1.00 89.38 92 ARG A N 1
ATOM 741 C CA . ARG A 1 92 ? 6.949 7.436 -12.031 1.00 89.38 92 ARG A CA 1
ATOM 742 C C . ARG A 1 92 ? 6.699 8.625 -11.120 1.00 89.38 92 ARG A C 1
ATOM 744 O O . ARG A 1 92 ? 7.672 9.169 -10.613 1.00 89.38 92 ARG A O 1
ATOM 751 N N . PHE A 1 93 ? 5.430 8.980 -10.929 1.00 92.69 93 PHE A N 1
ATOM 752 C CA . PHE A 1 93 ? 5.034 10.084 -10.064 1.00 92.69 93 PHE A CA 1
ATOM 753 C C . PHE A 1 93 ? 5.620 9.905 -8.661 1.00 92.69 93 PHE A C 1
ATOM 755 O O . PHE A 1 93 ? 6.345 10.767 -8.180 1.00 92.69 93 PHE A O 1
ATOM 762 N N . ILE A 1 94 ? 5.399 8.743 -8.039 1.00 92.38 94 ILE A N 1
ATOM 763 C CA . ILE A 1 94 ? 5.830 8.523 -6.655 1.00 92.38 94 ILE A CA 1
ATOM 764 C C . ILE A 1 94 ? 7.354 8.391 -6.516 1.00 92.38 94 ILE A C 1
ATOM 766 O O . ILE A 1 94 ? 7.909 8.770 -5.494 1.00 92.38 94 ILE A O 1
ATOM 770 N N . ALA A 1 95 ? 8.054 7.898 -7.542 1.00 91.38 95 ALA A N 1
ATOM 771 C CA . ALA A 1 95 ? 9.516 7.851 -7.542 1.00 91.38 95 ALA A CA 1
ATOM 772 C C . ALA A 1 95 ? 10.167 9.235 -7.646 1.00 91.38 95 ALA A C 1
ATOM 774 O O . ALA A 1 95 ? 11.330 9.367 -7.267 1.00 91.38 95 ALA A O 1
ATOM 775 N N . ASP A 1 96 ? 9.449 10.222 -8.183 1.00 91.25 96 ASP A N 1
ATOM 776 C CA . ASP A 1 96 ? 9.938 11.591 -8.309 1.00 91.25 96 ASP A CA 1
ATOM 777 C C . ASP A 1 96 ? 9.509 12.439 -7.087 1.00 91.25 96 ASP A C 1
ATOM 779 O O . ASP A 1 96 ? 10.330 13.186 -6.561 1.00 91.25 96 ASP A O 1
ATOM 783 N N . GLU A 1 97 ? 8.284 12.262 -6.575 1.00 94.88 97 GLU A N 1
ATOM 784 C CA . GLU A 1 97 ? 7.760 13.000 -5.409 1.00 94.88 97 GLU A CA 1
ATOM 785 C C . GLU A 1 97 ? 8.233 12.437 -4.055 1.00 94.88 97 GLU A C 1
ATOM 787 O O . GLU A 1 97 ? 8.539 13.194 -3.140 1.00 94.88 97 GLU A O 1
ATOM 792 N N . GLU A 1 98 ? 8.321 11.109 -3.918 1.00 94.06 98 GLU A N 1
ATOM 793 C CA . GLU A 1 98 ? 8.578 10.416 -2.644 1.00 94.06 98 GLU A CA 1
ATOM 794 C C . GLU A 1 98 ? 9.704 9.364 -2.775 1.00 94.06 98 GLU A C 1
ATOM 796 O O . GLU A 1 98 ? 9.508 8.165 -2.518 1.00 94.06 98 GLU A O 1
ATOM 801 N N . PRO A 1 99 ? 10.930 9.770 -3.164 1.00 93.00 99 PRO A N 1
ATOM 802 C CA . PRO A 1 99 ? 12.018 8.841 -3.475 1.00 93.00 99 PRO A CA 1
ATOM 803 C C . PRO A 1 99 ? 12.422 7.955 -2.287 1.00 93.00 99 PRO A C 1
ATOM 805 O O . PRO A 1 99 ? 12.775 6.790 -2.475 1.00 93.00 99 PRO A O 1
ATOM 808 N N . ALA A 1 100 ? 12.332 8.473 -1.057 1.00 94.88 100 ALA A N 1
ATOM 809 C CA . ALA A 1 100 ? 12.648 7.717 0.154 1.00 94.88 100 ALA A CA 1
ATOM 810 C C . ALA A 1 100 ? 11.644 6.579 0.410 1.00 94.88 100 ALA A C 1
ATOM 812 O O . ALA A 1 100 ? 12.042 5.472 0.779 1.00 94.88 100 ALA A O 1
ATOM 813 N N . ALA A 1 101 ? 10.350 6.821 0.170 1.00 91.31 101 ALA A N 1
ATOM 814 C CA . ALA A 1 101 ? 9.317 5.797 0.306 1.00 91.31 101 ALA A CA 1
ATOM 815 C C . ALA A 1 101 ? 9.499 4.685 -0.738 1.00 91.31 101 ALA A C 1
ATOM 817 O O . ALA A 1 101 ? 9.368 3.500 -0.420 1.00 91.31 101 ALA A O 1
ATOM 818 N N . VAL A 1 102 ? 9.866 5.057 -1.969 1.00 93.12 102 VAL A N 1
ATOM 819 C CA . VAL A 1 102 ? 10.172 4.093 -3.033 1.00 93.12 102 VAL A CA 1
ATOM 820 C C . VAL A 1 102 ? 11.391 3.243 -2.689 1.00 93.12 102 VAL A C 1
ATOM 822 O O . VAL A 1 102 ? 11.333 2.024 -2.848 1.00 93.12 102 VAL A O 1
ATOM 825 N N . ASP A 1 103 ? 12.476 3.833 -2.188 1.00 93.69 103 ASP A N 1
ATOM 826 C CA . ASP A 1 103 ? 13.663 3.056 -1.814 1.00 93.69 103 ASP A CA 1
ATOM 827 C C . ASP A 1 103 ? 13.383 2.074 -0.662 1.00 93.69 103 ASP A C 1
ATOM 829 O O . ASP A 1 103 ? 13.788 0.906 -0.722 1.00 93.69 103 ASP A O 1
ATOM 833 N N . ALA A 1 104 ? 12.604 2.500 0.338 1.00 94.62 104 ALA A N 1
ATOM 834 C CA . ALA A 1 104 ? 12.157 1.628 1.421 1.00 94.62 104 ALA A CA 1
ATOM 835 C C . ALA A 1 104 ? 11.326 0.444 0.892 1.00 94.62 104 ALA A C 1
ATOM 837 O O . ALA A 1 104 ? 11.600 -0.711 1.234 1.00 94.62 104 ALA A O 1
ATOM 838 N N . ALA A 1 105 ? 10.366 0.708 -0.000 1.00 92.12 105 ALA A N 1
ATOM 839 C CA . ALA A 1 105 ? 9.546 -0.330 -0.619 1.00 92.12 105 ALA A CA 1
ATOM 840 C C . ALA A 1 105 ? 10.388 -1.305 -1.462 1.00 92.12 105 ALA A C 1
ATOM 842 O O . ALA A 1 105 ? 10.240 -2.523 -1.342 1.00 92.12 105 ALA A O 1
ATOM 843 N N . LEU A 1 106 ? 11.320 -0.805 -2.281 1.00 93.88 106 LEU A N 1
ATOM 844 C CA . LEU A 1 106 ? 12.198 -1.655 -3.093 1.00 93.88 106 LEU A CA 1
ATOM 845 C C . LEU A 1 106 ? 13.132 -2.508 -2.231 1.00 93.88 106 LEU A C 1
ATOM 847 O O . LEU A 1 106 ? 13.393 -3.661 -2.573 1.00 93.88 106 LEU A O 1
ATOM 851 N N . SER A 1 107 ? 13.607 -1.979 -1.106 1.00 94.75 107 SER A N 1
ATOM 852 C CA . SER A 1 107 ? 14.423 -2.729 -0.147 1.00 94.75 107 SER A CA 1
ATOM 853 C C . SER A 1 107 ? 13.651 -3.889 0.485 1.00 94.75 107 SER A C 1
ATOM 855 O O . SER A 1 107 ? 14.183 -4.996 0.599 1.00 94.75 107 SER A O 1
ATOM 857 N N . GLN A 1 108 ? 12.369 -3.688 0.796 1.00 94.81 108 GLN A N 1
ATOM 858 C CA . GLN A 1 108 ? 11.491 -4.776 1.230 1.00 94.81 108 GLN A CA 1
ATOM 859 C C . GLN A 1 108 ? 11.274 -5.799 0.109 1.00 94.81 108 GLN A C 1
ATOM 861 O O . GLN A 1 108 ? 11.461 -6.993 0.339 1.00 94.81 108 GLN A O 1
ATOM 866 N N . LEU A 1 109 ? 10.978 -5.352 -1.119 1.00 93.31 109 LEU A N 1
ATOM 867 C CA . LEU A 1 109 ? 10.781 -6.237 -2.277 1.00 93.31 109 LEU A CA 1
ATOM 868 C C . LEU A 1 109 ? 11.993 -7.137 -2.550 1.00 93.31 109 LEU A C 1
ATOM 870 O O . LEU A 1 109 ? 11.813 -8.319 -2.828 1.00 93.31 109 LEU A O 1
ATOM 874 N N . ARG A 1 110 ? 13.222 -6.623 -2.407 1.00 94.19 110 ARG A N 1
ATOM 875 C CA . ARG A 1 110 ? 14.464 -7.417 -2.538 1.00 94.19 110 ARG A CA 1
ATOM 876 C C . ARG A 1 110 ? 14.552 -8.561 -1.525 1.00 94.19 110 ARG A C 1
ATOM 878 O O . ARG A 1 110 ? 15.196 -9.566 -1.802 1.00 94.19 110 ARG A O 1
ATOM 885 N N . THR A 1 111 ? 13.920 -8.407 -0.363 1.00 94.38 111 THR A N 1
ATOM 886 C CA . THR A 1 111 ? 13.903 -9.433 0.690 1.00 94.38 111 THR A CA 1
ATOM 887 C C . THR A 1 111 ? 12.873 -10.525 0.403 1.00 94.38 111 THR A C 1
ATOM 889 O O . THR A 1 111 ? 13.104 -11.685 0.732 1.00 94.38 111 THR A O 1
ATOM 892 N N . ILE A 1 112 ? 11.740 -10.169 -0.213 1.00 94.12 112 ILE A N 1
ATOM 893 C CA . ILE A 1 112 ? 10.613 -11.093 -0.418 1.00 94.12 112 ILE A CA 1
ATOM 894 C C . ILE A 1 112 ? 10.553 -11.719 -1.815 1.00 94.12 112 ILE A C 1
ATOM 896 O O . ILE A 1 112 ? 9.983 -12.799 -1.960 1.00 94.12 112 ILE A O 1
ATOM 900 N N . ILE A 1 113 ? 11.125 -11.078 -2.838 1.00 90.88 113 ILE A N 1
ATOM 901 C CA . ILE A 1 113 ? 11.132 -11.576 -4.217 1.00 90.88 113 ILE A CA 1
ATOM 902 C C . ILE A 1 113 ? 12.556 -12.028 -4.572 1.00 90.88 113 ILE A C 1
ATOM 904 O O . ILE A 1 113 ? 13.421 -11.182 -4.823 1.00 90.88 113 ILE A O 1
ATOM 908 N N . PRO A 1 114 ? 12.823 -13.347 -4.640 1.00 89.50 114 PRO A N 1
ATOM 909 C CA . PRO A 1 114 ? 14.135 -13.860 -5.004 1.00 89.50 114 PRO A CA 1
ATOM 910 C C . PRO A 1 114 ? 14.622 -13.295 -6.337 1.00 89.50 114 PRO A C 1
ATOM 912 O O . PRO A 1 114 ? 13.897 -13.269 -7.330 1.00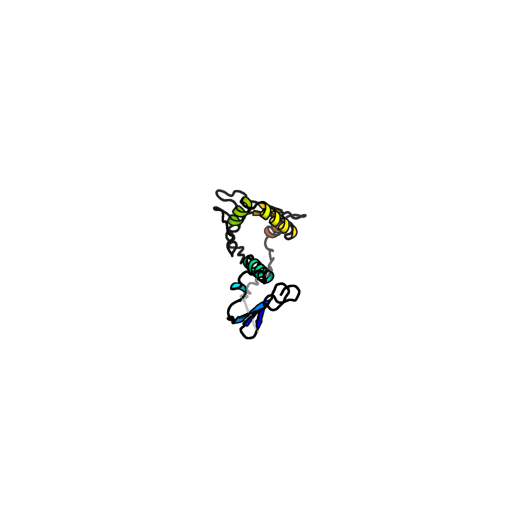 89.50 114 PRO A O 1
ATOM 915 N N . GLY A 1 115 ? 15.869 -12.836 -6.340 1.00 89.50 115 GLY A N 1
ATOM 916 C CA . GLY A 1 115 ? 16.525 -12.273 -7.510 1.00 89.50 115 GLY A CA 1
ATOM 917 C C . GLY A 1 115 ? 16.088 -10.859 -7.883 1.00 89.50 115 GLY A C 1
ATOM 918 O O . GLY A 1 115 ? 16.762 -10.251 -8.702 1.00 89.50 115 GLY A O 1
ATOM 919 N N . PHE A 1 116 ? 15.041 -10.276 -7.294 1.00 92.94 116 PHE A N 1
ATOM 920 C CA . PHE A 1 116 ? 14.659 -8.896 -7.605 1.00 92.94 116 PHE A CA 1
ATOM 921 C C . PHE A 1 116 ? 15.775 -7.907 -7.227 1.00 92.94 116 PHE A C 1
ATOM 923 O O . PHE A 1 116 ? 16.308 -7.944 -6.117 1.00 92.94 116 PHE A O 1
ATOM 930 N N . ARG A 1 117 ? 16.134 -7.003 -8.146 1.00 90.81 117 ARG A N 1
ATOM 931 C CA . ARG A 1 117 ? 17.182 -5.990 -7.934 1.00 90.81 117 ARG A CA 1
ATOM 932 C C . ARG A 1 117 ? 16.598 -4.597 -7.808 1.00 90.81 117 ARG A C 1
ATOM 934 O O . ARG A 1 117 ? 16.791 -3.945 -6.782 1.00 90.81 117 ARG A O 1
ATOM 941 N N . HIS A 1 118 ? 15.927 -4.118 -8.847 1.00 91.50 118 HIS A N 1
ATOM 942 C CA . HIS A 1 118 ? 15.284 -2.809 -8.839 1.00 91.50 118 HIS A CA 1
ATOM 943 C C . HIS A 1 118 ? 14.313 -2.648 -10.014 1.00 91.50 118 HIS A C 1
ATOM 945 O O . HIS A 1 118 ? 14.202 -3.517 -10.880 1.00 91.50 118 HIS A O 1
ATOM 951 N N . LEU A 1 119 ? 13.637 -1.499 -10.049 1.00 91.69 119 LEU A N 1
ATOM 952 C CA . LEU A 1 119 ? 12.850 -1.041 -11.188 1.00 91.69 119 LEU A CA 1
ATOM 953 C C . LEU A 1 119 ? 13.647 -0.000 -11.989 1.00 91.69 119 LEU A C 1
ATOM 955 O O . LEU A 1 119 ? 14.248 0.916 -11.422 1.00 91.69 119 LEU A O 1
ATOM 959 N N . LYS A 1 120 ? 13.670 -0.148 -13.312 1.00 88.75 120 LYS A N 1
ATOM 960 C CA . LYS A 1 120 ? 14.268 0.777 -14.282 1.00 88.75 120 LYS A CA 1
ATOM 961 C C . LYS A 1 120 ? 13.172 1.560 -14.993 1.00 88.75 120 LYS A C 1
ATOM 963 O O . LYS A 1 120 ? 12.082 1.043 -15.230 1.00 88.75 120 LYS A O 1
ATOM 968 N N . LYS A 1 121 ? 13.514 2.790 -15.387 1.00 87.62 121 LYS A N 1
ATOM 969 C CA . LYS A 1 121 ? 12.672 3.683 -16.193 1.00 87.62 121 LYS A CA 1
ATOM 970 C C . LYS A 1 121 ? 13.295 3.954 -17.583 1.00 87.62 121 LYS A C 1
ATOM 972 O O . LYS A 1 121 ? 13.553 5.125 -17.876 1.00 87.62 121 LYS A O 1
ATOM 977 N N . PRO A 1 122 ? 13.652 2.941 -18.409 1.00 85.31 122 PRO A N 1
ATOM 978 C CA . PRO A 1 122 ? 14.354 3.201 -19.662 1.00 85.31 122 PRO A CA 1
ATOM 979 C C . PRO A 1 122 ? 13.450 3.935 -20.657 1.00 85.31 122 PRO A C 1
ATOM 981 O O . PRO A 1 122 ? 12.232 3.741 -20.694 1.00 85.31 122 PRO A O 1
ATOM 984 N N . THR A 1 123 ? 14.053 4.789 -21.477 1.00 84.19 123 THR A N 1
ATOM 985 C CA . THR A 1 123 ? 13.347 5.474 -22.563 1.00 84.19 123 THR A CA 1
ATOM 986 C C . THR A 1 123 ? 13.069 4.492 -23.701 1.00 84.19 123 THR A C 1
ATOM 988 O O . THR A 1 123 ? 13.969 3.781 -24.142 1.00 84.19 123 THR A O 1
ATOM 991 N N . PHE A 1 124 ? 11.835 4.478 -24.205 1.00 79.12 124 PHE A N 1
ATOM 992 C CA . PHE A 1 124 ? 11.401 3.680 -25.350 1.00 79.12 124 PHE A CA 1
ATOM 993 C C . PHE A 1 124 ? 10.648 4.572 -26.344 1.00 79.12 124 PHE A C 1
ATOM 995 O O . PHE A 1 124 ? 9.464 4.884 -26.180 1.00 79.12 124 PHE A O 1
ATOM 1002 N N . GLY A 1 125 ? 11.362 5.046 -27.367 1.00 83.00 125 GLY A N 1
ATOM 1003 C CA . GLY A 1 125 ? 10.842 6.042 -28.304 1.00 83.00 125 GLY A CA 1
ATOM 1004 C C . GLY A 1 125 ? 10.449 7.339 -27.588 1.00 83.00 125 GLY A C 1
ATOM 1005 O O . GLY A 1 125 ? 11.287 7.987 -26.968 1.00 83.00 125 GLY A O 1
ATOM 1006 N N . ARG A 1 126 ? 9.165 7.715 -27.669 1.00 79.56 126 ARG A N 1
ATOM 1007 C CA . ARG A 1 126 ? 8.596 8.900 -26.989 1.00 79.56 126 ARG A CA 1
ATOM 1008 C C . ARG A 1 126 ? 7.992 8.599 -25.609 1.00 79.56 126 ARG A C 1
ATOM 1010 O O . ARG A 1 126 ? 7.400 9.489 -25.007 1.00 79.56 126 ARG A O 1
ATOM 1017 N N . ALA A 1 127 ? 8.084 7.361 -25.132 1.00 79.00 127 ALA A N 1
ATOM 1018 C CA . ALA A 1 127 ? 7.567 6.938 -23.834 1.00 79.00 127 ALA A CA 1
ATOM 1019 C C . ALA A 1 127 ? 8.714 6.494 -22.914 1.00 79.00 127 ALA A C 1
ATOM 1021 O O . ALA A 1 127 ? 9.846 6.296 -23.360 1.00 79.00 127 ALA A O 1
ATOM 1022 N N . LYS A 1 128 ? 8.422 6.308 -21.626 1.00 80.50 128 LYS A N 1
ATOM 1023 C CA . LYS A 1 128 ? 9.284 5.513 -20.737 1.00 80.50 128 LYS A CA 1
ATOM 1024 C C . LYS A 1 128 ? 8.622 4.169 -20.467 1.00 80.50 128 LYS A C 1
ATOM 1026 O O . LYS A 1 128 ? 7.395 4.086 -20.464 1.00 80.50 128 LYS A O 1
ATOM 1031 N N . LEU A 1 129 ? 9.432 3.141 -20.257 1.00 86.69 129 LEU A N 1
ATOM 1032 C CA . LEU A 1 129 ? 8.975 1.841 -19.781 1.00 86.69 129 LEU A CA 1
ATOM 1033 C C . LEU A 1 129 ? 9.198 1.735 -18.278 1.00 86.69 129 LEU A C 1
ATOM 1035 O O . LEU A 1 129 ? 10.148 2.323 -17.763 1.00 86.69 129 LEU A O 1
ATOM 1039 N N . LEU A 1 130 ? 8.367 0.956 -17.594 1.00 88.38 130 LEU A N 1
ATOM 1040 C CA . LEU A 1 130 ? 8.705 0.412 -16.285 1.00 88.38 130 LEU A CA 1
ATOM 1041 C C . LEU A 1 130 ? 9.199 -1.023 -16.466 1.00 88.38 130 LEU A C 1
ATOM 1043 O O . LEU A 1 130 ? 8.483 -1.871 -16.992 1.00 88.38 130 LEU A O 1
ATOM 1047 N N . GLN A 1 131 ? 10.433 -1.294 -16.049 1.00 88.88 131 GLN A N 1
ATOM 1048 C CA . GLN A 1 131 ? 11.049 -2.609 -16.210 1.00 88.88 131 GLN A CA 1
ATOM 1049 C C . GLN A 1 131 ? 11.617 -3.104 -14.884 1.00 88.88 131 GLN A C 1
ATOM 1051 O O . GLN A 1 131 ? 12.424 -2.418 -14.263 1.00 88.88 131 GLN A O 1
ATOM 1056 N N . ALA A 1 132 ? 11.236 -4.311 -14.471 1.00 90.81 132 ALA A N 1
ATOM 1057 C CA . ALA A 1 132 ? 11.863 -4.989 -13.343 1.00 90.81 132 ALA A CA 1
ATOM 1058 C C . ALA A 1 132 ? 13.143 -5.702 -13.784 1.00 90.81 132 ALA A C 1
ATOM 1060 O O . ALA A 1 132 ? 13.163 -6.386 -14.808 1.00 90.81 132 ALA A O 1
ATOM 1061 N N . GLU A 1 133 ? 14.206 -5.542 -13.003 1.00 89.88 133 GLU A N 1
ATOM 1062 C CA . GLU A 1 133 ? 15.454 -6.273 -13.187 1.00 89.88 133 GLU A CA 1
ATOM 1063 C C . GLU A 1 133 ? 15.602 -7.354 -12.122 1.00 89.88 133 GLU A C 1
ATOM 1065 O O . GLU A 1 133 ? 15.417 -7.098 -10.926 1.00 89.88 133 GLU A O 1
ATOM 1070 N N . PHE A 1 134 ? 15.997 -8.543 -12.576 1.00 91.00 134 PHE A N 1
ATOM 1071 C CA . PHE A 1 134 ? 16.295 -9.683 -11.729 1.00 91.00 134 PHE A CA 1
ATOM 1072 C C . PHE A 1 134 ? 17.729 -10.176 -11.953 1.00 91.00 134 PHE A C 1
ATOM 1074 O O . PHE A 1 134 ? 18.243 -10.140 -13.068 1.00 91.00 134 PHE A O 1
ATOM 1081 N N . LEU A 1 135 ? 18.366 -10.654 -10.887 1.00 87.62 135 LEU A N 1
ATOM 1082 C CA . LEU A 1 135 ? 19.667 -11.307 -10.890 1.00 87.62 135 LEU A CA 1
ATOM 1083 C C . LEU A 1 135 ? 19.589 -12.576 -10.043 1.00 87.62 135 LEU A C 1
ATOM 1085 O O . LEU A 1 135 ? 19.420 -12.510 -8.827 1.00 87.62 135 LEU A O 1
ATOM 1089 N N . PHE A 1 136 ? 19.772 -13.724 -10.682 1.00 84.50 136 PHE A N 1
ATOM 1090 C CA . PHE A 1 136 ? 19.760 -15.023 -10.023 1.00 84.50 136 PHE A CA 1
ATOM 1091 C C . PHE A 1 136 ? 21.174 -15.623 -10.026 1.00 84.50 136 PHE A C 1
ATOM 1093 O O . PHE A 1 136 ? 21.796 -15.706 -11.091 1.00 84.50 136 PHE A O 1
ATOM 1100 N N . PRO A 1 137 ? 21.715 -16.041 -8.866 1.00 66.00 137 PRO A N 1
ATOM 1101 C CA . PRO A 1 137 ? 22.971 -16.783 -8.818 1.00 66.00 137 PRO A CA 1
ATOM 1102 C C . PRO A 1 137 ? 22.783 -18.133 -9.531 1.00 66.00 137 PRO A C 1
ATOM 1104 O O . PRO A 1 137 ? 22.090 -19.005 -9.016 1.00 66.00 137 PRO A O 1
ATOM 1107 N N . GLY A 1 138 ? 23.351 -18.283 -10.733 1.00 73.38 138 GLY A N 1
ATOM 1108 C CA . GLY A 1 138 ? 23.216 -19.487 -11.572 1.00 73.38 138 GLY A CA 1
ATOM 1109 C C . GLY A 1 138 ? 22.641 -19.266 -12.979 1.00 73.38 138 GLY A C 1
ATOM 1110 O O . GLY A 1 138 ? 22.612 -20.215 -13.753 1.00 73.38 138 GLY A O 1
ATOM 1111 N N . GLY A 1 139 ? 22.239 -18.038 -13.332 1.00 66.06 139 GLY A N 1
ATOM 1112 C CA . GLY A 1 139 ? 21.583 -17.718 -14.611 1.00 66.06 139 GLY A CA 1
ATOM 1113 C C . GLY A 1 139 ? 20.096 -17.399 -14.429 1.00 66.06 139 GLY A C 1
ATOM 1114 O O . GLY A 1 139 ? 19.517 -17.729 -13.399 1.00 66.06 139 GLY A O 1
ATOM 1115 N N . ASP A 1 140 ? 19.485 -16.697 -15.389 1.00 67.25 140 ASP A N 1
ATOM 1116 C CA . ASP A 1 140 ? 18.075 -16.292 -15.314 1.00 67.25 140 ASP A CA 1
ATOM 1117 C C . ASP A 1 140 ? 17.135 -17.498 -15.566 1.00 67.25 140 ASP A C 1
ATOM 1119 O O . ASP A 1 140 ? 17.037 -17.969 -16.703 1.00 67.25 140 ASP A O 1
ATOM 1123 N N . PRO A 1 141 ? 16.392 -17.986 -14.551 1.00 64.62 141 PRO A N 1
ATOM 1124 C CA . PRO A 1 141 ? 15.497 -19.129 -14.693 1.00 64.62 141 PRO A CA 1
ATOM 1125 C C . PRO A 1 141 ? 14.303 -18.843 -15.619 1.00 64.62 141 PRO A C 1
ATOM 1127 O O . PRO A 1 141 ? 13.657 -19.786 -16.086 1.00 64.62 141 PRO A O 1
ATOM 1130 N N . LEU A 1 142 ? 13.984 -17.573 -15.903 1.00 62.72 142 LEU A N 1
ATOM 1131 C CA . LEU A 1 142 ? 12.970 -17.207 -16.898 1.00 62.72 142 LEU A CA 1
ATOM 1132 C C . LEU A 1 142 ? 13.530 -17.286 -18.321 1.00 62.72 142 LEU A C 1
ATOM 1134 O O . LEU A 1 142 ? 12.827 -17.745 -19.225 1.00 62.72 142 LEU A O 1
ATOM 1138 N N . HIS A 1 143 ? 14.796 -16.917 -18.520 1.00 57.28 143 HIS A N 1
ATOM 1139 C CA . HIS A 1 143 ? 15.470 -17.031 -19.814 1.00 57.28 143 HIS A CA 1
ATOM 1140 C C . HIS A 1 143 ? 15.565 -18.498 -20.286 1.00 57.28 143 HIS A C 1
ATOM 1142 O O . HIS A 1 143 ? 15.332 -18.779 -21.465 1.00 57.28 143 HIS A O 1
ATOM 1148 N N . ASP A 1 144 ? 15.793 -19.447 -19.372 1.00 53.66 144 ASP A N 1
ATOM 1149 C CA . ASP A 1 144 ? 15.873 -20.882 -19.698 1.00 53.66 144 ASP A CA 1
ATOM 1150 C C . ASP A 1 144 ? 14.508 -21.510 -20.046 1.00 53.66 144 ASP A C 1
ATOM 1152 O O . ASP A 1 144 ? 14.408 -22.393 -20.909 1.00 53.66 144 ASP A O 1
ATOM 1156 N N . ARG A 1 145 ? 13.419 -21.019 -19.439 1.00 53.62 145 ARG A N 1
ATOM 1157 C CA . ARG A 1 145 ? 12.048 -21.480 -19.735 1.00 53.62 145 ARG A CA 1
ATOM 1158 C C . ARG A 1 145 ? 11.500 -20.929 -21.049 1.00 53.62 145 ARG A C 1
ATOM 1160 O O . ARG A 1 145 ? 10.747 -21.628 -21.718 1.00 53.62 145 ARG A O 1
ATOM 1167 N N . LEU A 1 146 ? 11.881 -19.710 -21.434 1.00 52.16 146 LEU A N 1
ATOM 1168 C CA . LEU A 1 146 ? 11.412 -19.073 -22.671 1.00 52.16 146 LEU A CA 1
ATOM 1169 C C . LEU A 1 146 ? 12.148 -19.565 -23.930 1.00 52.16 146 LEU A C 1
ATOM 1171 O O . LEU A 1 146 ? 11.643 -19.379 -25.035 1.00 52.16 146 LEU A O 1
ATOM 1175 N N . ARG A 1 147 ? 13.316 -20.211 -23.783 1.00 44.69 147 ARG A N 1
ATOM 1176 C CA . ARG A 1 147 ? 14.068 -20.825 -24.895 1.00 44.69 147 ARG A CA 1
ATOM 1177 C C . ARG A 1 147 ? 13.927 -22.334 -25.015 1.00 44.69 147 ARG A C 1
ATOM 1179 O O . ARG A 1 147 ? 14.344 -22.867 -26.039 1.00 44.69 147 ARG A O 1
ATOM 1186 N N . SER A 1 148 ? 13.362 -23.022 -24.026 1.00 37.97 148 SER A N 1
ATOM 1187 C CA . SER A 1 148 ? 13.025 -24.436 -24.190 1.00 37.97 148 SER A CA 1
ATOM 1188 C C . SER A 1 148 ? 11.955 -24.537 -25.283 1.00 37.97 148 SER A C 1
ATOM 1190 O O . SER A 1 148 ? 10.831 -24.083 -25.054 1.00 37.97 148 SER A O 1
ATOM 1192 N N . PRO A 1 149 ? 12.261 -25.073 -26.483 1.00 39.78 149 PRO A N 1
ATOM 1193 C CA . PRO A 1 149 ? 11.217 -25.292 -27.461 1.00 39.78 149 PRO A CA 1
ATOM 1194 C C . PRO A 1 149 ? 10.250 -26.276 -26.818 1.00 39.78 149 PRO A C 1
ATOM 1196 O O . PRO A 1 149 ? 10.680 -27.320 -26.319 1.00 39.78 149 PRO A O 1
ATOM 1199 N N . LEU A 1 150 ? 8.970 -25.892 -26.781 1.00 42.81 150 LEU A N 1
ATOM 1200 C CA . LEU A 1 150 ? 7.837 -26.761 -26.476 1.00 42.81 150 LEU A CA 1
ATOM 1201 C C . LEU A 1 150 ? 8.200 -28.193 -26.837 1.00 42.81 150 LEU A C 1
ATOM 1203 O O . LEU A 1 150 ? 8.544 -28.459 -27.993 1.00 42.81 150 LEU A O 1
ATOM 1207 N N . GLY A 1 151 ? 8.191 -29.062 -25.824 1.00 39.06 151 GLY A N 1
ATOM 1208 C CA . GLY A 1 151 ? 8.532 -30.462 -25.969 1.00 39.06 151 GLY A CA 1
ATOM 1209 C C . GLY A 1 151 ? 7.941 -30.986 -27.266 1.00 39.06 151 GLY A C 1
ATOM 1210 O O . GLY A 1 151 ? 6.721 -31.040 -27.424 1.00 39.06 151 GLY A O 1
ATOM 1211 N N . ARG A 1 152 ? 8.829 -31.340 -28.203 1.00 34.88 152 ARG A N 1
ATOM 1212 C CA . ARG A 1 152 ? 8.523 -32.286 -29.265 1.00 34.88 152 ARG A CA 1
ATOM 1213 C C . ARG A 1 152 ? 8.014 -33.527 -28.548 1.00 34.88 152 ARG A C 1
ATOM 1215 O O . ARG A 1 152 ? 8.788 -34.387 -28.138 1.00 34.88 152 ARG A O 1
ATOM 1222 N N . THR A 1 153 ? 6.704 -33.610 -28.377 1.00 39.56 153 THR A N 1
ATOM 1223 C CA . THR A 1 153 ? 6.022 -34.882 -28.297 1.00 39.56 153 THR A CA 1
ATOM 1224 C C . THR A 1 153 ? 6.330 -35.556 -29.625 1.00 39.56 153 THR A C 1
ATOM 1226 O O . THR A 1 153 ? 5.748 -35.259 -30.666 1.00 39.56 153 THR A O 1
ATOM 1229 N N . ALA A 1 154 ? 7.348 -36.415 -29.613 1.00 36.09 154 ALA A N 1
ATOM 1230 C CA . ALA A 1 154 ? 7.526 -37.439 -30.622 1.00 36.09 154 ALA A CA 1
ATOM 1231 C C . ALA A 1 154 ? 6.321 -38.382 -30.493 1.00 36.09 154 ALA A C 1
ATOM 1233 O O . ALA A 1 154 ? 6.364 -39.408 -29.820 1.00 36.09 154 ALA A O 1
ATOM 1234 N N . GLY A 1 155 ? 5.196 -37.953 -31.064 1.00 33.88 155 GLY A N 1
ATOM 1235 C CA . GLY A 1 155 ? 4.012 -38.765 -31.250 1.00 33.88 155 GLY A CA 1
ATOM 1236 C C . GLY A 1 155 ? 4.322 -39.844 -32.278 1.00 33.88 155 GLY A C 1
ATOM 1237 O O . GLY A 1 155 ? 4.520 -39.548 -33.449 1.00 33.88 155 GLY A O 1
ATOM 1238 N N . ALA A 1 156 ? 4.409 -41.077 -31.786 1.00 37.41 156 ALA A N 1
ATOM 1239 C CA . ALA A 1 156 ? 4.025 -42.322 -32.442 1.00 37.41 156 ALA A CA 1
ATOM 1240 C C . ALA A 1 156 ? 4.067 -42.348 -33.986 1.00 37.41 156 ALA A C 1
ATOM 1242 O O . ALA A 1 156 ? 3.085 -42.049 -34.663 1.00 37.41 156 ALA A O 1
ATOM 1243 N N . HIS A 1 157 ? 5.159 -42.878 -34.544 1.00 33.44 157 HIS A N 1
ATOM 1244 C CA . HIS A 1 157 ? 5.099 -43.542 -35.844 1.00 33.44 157 HIS A CA 1
ATOM 1245 C C . HIS A 1 157 ? 4.417 -44.906 -35.670 1.00 33.44 157 HIS A C 1
ATOM 1247 O O . HIS A 1 157 ? 5.062 -45.911 -35.378 1.00 33.44 157 HIS A O 1
ATOM 1253 N N . HIS A 1 158 ? 3.098 -44.934 -35.849 1.00 36.03 158 HIS A N 1
ATOM 1254 C CA . HIS A 1 158 ? 2.365 -46.155 -36.169 1.00 36.03 158 HIS A CA 1
ATOM 1255 C C . HIS A 1 158 ? 2.039 -46.113 -37.673 1.00 36.03 158 HIS A C 1
ATOM 1257 O O . HIS A 1 158 ? 1.379 -45.169 -38.114 1.00 36.03 158 HIS A O 1
ATOM 1263 N N . PRO A 1 159 ? 2.537 -47.048 -38.500 1.00 37.50 159 PRO A N 1
ATOM 1264 C CA . PRO A 1 159 ? 2.323 -46.986 -39.939 1.00 37.50 159 PRO A CA 1
ATOM 1265 C C . PRO A 1 159 ? 0.875 -47.349 -40.285 1.00 37.50 159 PRO A C 1
ATOM 1267 O O . PRO A 1 159 ? 0.358 -48.392 -39.884 1.00 37.50 159 PRO A O 1
ATOM 1270 N N . LEU A 1 160 ? 0.234 -46.482 -41.069 1.00 36.31 160 LEU A N 1
ATOM 1271 C CA . LEU A 1 160 ? -1.072 -46.715 -41.679 1.00 36.31 160 LEU A CA 1
ATOM 1272 C C . LEU A 1 160 ? -1.007 -47.970 -42.567 1.00 36.31 160 LEU A C 1
ATOM 1274 O O . LEU A 1 160 ? -0.412 -47.959 -43.645 1.00 36.31 160 LEU A O 1
ATOM 1278 N N . ARG A 1 161 ? -1.630 -49.063 -42.111 1.00 38.84 161 ARG A N 1
ATOM 1279 C CA . ARG A 1 161 ? -1.943 -50.240 -42.934 1.00 38.84 161 ARG A CA 1
ATOM 1280 C C . ARG A 1 161 ? -2.892 -49.811 -44.059 1.00 38.84 161 ARG A C 1
ATOM 1282 O O . ARG A 1 161 ? -4.046 -49.480 -43.801 1.00 38.84 161 ARG A O 1
ATOM 1289 N N . GLY A 1 162 ? -2.408 -49.832 -45.299 1.00 45.88 162 GLY A N 1
ATOM 1290 C CA . GLY A 1 162 ? -3.255 -49.731 -46.490 1.00 45.88 162 GLY A CA 1
ATOM 1291 C C . GLY A 1 162 ? -4.185 -50.950 -46.633 1.00 45.88 162 GLY A C 1
ATOM 1292 O O . GLY A 1 162 ? -3.890 -52.016 -46.084 1.00 45.88 162 GLY A O 1
ATOM 1293 N N . PRO A 1 163 ? -5.313 -50.820 -47.353 1.00 45.12 163 PRO A N 1
ATOM 1294 C CA . PRO A 1 163 ? -6.288 -51.898 -47.491 1.00 45.12 163 PRO A CA 1
ATOM 1295 C C . PRO A 1 163 ? -5.755 -53.032 -48.390 1.00 45.12 163 PRO A C 1
ATOM 1297 O O . PRO A 1 163 ? -4.966 -52.776 -49.306 1.00 45.12 163 PRO A O 1
ATOM 1300 N N . PRO A 1 164 ? -6.178 -54.292 -48.169 1.00 42.38 164 PRO A N 1
ATOM 1301 C CA . PRO A 1 164 ? -5.656 -55.435 -48.908 1.00 42.38 164 PRO A CA 1
ATOM 1302 C C . PRO A 1 164 ? -6.142 -55.434 -50.364 1.00 42.38 164 PRO A C 1
ATOM 1304 O O . PRO A 1 164 ? -7.334 -55.311 -50.651 1.00 42.38 164 PRO A O 1
ATOM 1307 N N . ARG A 1 165 ? -5.200 -55.607 -51.299 1.00 44.44 165 ARG A N 1
ATOM 1308 C CA . ARG A 1 165 ? -5.483 -55.863 -52.717 1.00 44.44 165 ARG A CA 1
ATOM 1309 C C . ARG A 1 165 ? -6.092 -57.262 -52.871 1.00 44.44 165 ARG A C 1
ATOM 1311 O O . ARG A 1 165 ? -5.521 -58.239 -52.396 1.00 44.44 165 ARG A O 1
ATOM 1318 N N . ARG A 1 166 ? -7.232 -57.354 -53.566 1.00 42.97 166 ARG A N 1
ATOM 1319 C CA . ARG A 1 166 ? -7.826 -58.625 -54.017 1.00 42.97 166 ARG A CA 1
ATOM 1320 C C . ARG A 1 166 ? -6.876 -59.345 -54.990 1.00 42.97 166 ARG A C 1
ATOM 1322 O O . ARG A 1 166 ? -6.353 -58.676 -55.883 1.00 42.97 166 ARG A O 1
ATOM 1329 N N . PRO A 1 167 ? -6.718 -60.676 -54.913 1.00 43.50 167 PRO A N 1
ATOM 1330 C CA . PRO A 1 167 ? -6.108 -61.436 -55.995 1.00 43.50 167 PRO A CA 1
ATOM 1331 C C . PRO A 1 167 ? -7.113 -61.610 -57.149 1.00 43.50 167 PRO A C 1
ATOM 1333 O O . PRO A 1 167 ? -8.260 -62.005 -56.938 1.00 43.50 167 PRO A O 1
ATOM 1336 N N . ARG A 1 168 ? -6.683 -61.274 -58.375 1.00 40.59 168 ARG A N 1
ATOM 1337 C CA . ARG A 1 168 ? -7.348 -61.679 -59.625 1.00 40.59 168 ARG A CA 1
ATOM 1338 C C . ARG A 1 168 ? -6.995 -63.141 -59.891 1.00 40.59 168 ARG A C 1
ATOM 1340 O O . ARG A 1 168 ? -5.828 -63.504 -59.801 1.00 40.59 168 ARG A O 1
ATOM 1347 N N . GLY A 1 169 ? -8.018 -63.941 -60.173 1.00 41.44 169 GLY A N 1
ATOM 1348 C CA . GLY A 1 169 ? -7.901 -65.367 -60.443 1.00 41.44 169 GLY A CA 1
ATOM 1349 C C . GLY A 1 169 ? -7.456 -65.722 -61.861 1.00 41.44 169 GLY A C 1
ATOM 1350 O O . GLY A 1 169 ? -7.263 -64.859 -62.716 1.00 41.44 169 GLY A O 1
ATOM 1351 N N . GLY A 1 170 ? -7.354 -67.035 -62.046 1.00 36.22 170 GLY A N 1
ATOM 1352 C CA . GLY A 1 170 ? -7.100 -67.785 -63.274 1.00 36.22 170 GLY A CA 1
ATOM 1353 C C . GLY A 1 170 ? -6.356 -69.063 -62.872 1.00 36.22 170 GLY A C 1
ATOM 1354 O O . GLY A 1 170 ? -5.345 -68.966 -62.191 1.00 36.22 170 GLY A O 1
ATOM 1355 N N . GLU A 1 171 ? -6.771 -70.286 -63.174 1.00 42.47 171 GLU A N 1
ATOM 1356 C CA . GLU A 1 171 ? -7.907 -70.844 -63.917 1.00 42.47 171 GLU A CA 1
ATOM 1357 C C . GLU A 1 171 ? -7.878 -72.388 -63.647 1.00 42.47 171 GLU A C 1
ATOM 1359 O O . GLU A 1 171 ? -7.193 -72.783 -62.699 1.00 42.47 171 GLU A O 1
ATOM 1364 N N . PRO A 1 172 ? -8.623 -73.284 -64.330 1.00 53.25 172 PRO A N 1
ATOM 1365 C CA . PRO A 1 172 ? -9.323 -74.402 -63.694 1.00 53.25 172 PRO A CA 1
ATOM 1366 C C . PRO A 1 172 ? -8.764 -75.792 -64.079 1.00 53.25 172 PRO A C 1
ATOM 1368 O O . PRO A 1 172 ? -7.851 -75.889 -64.890 1.00 53.25 172 PR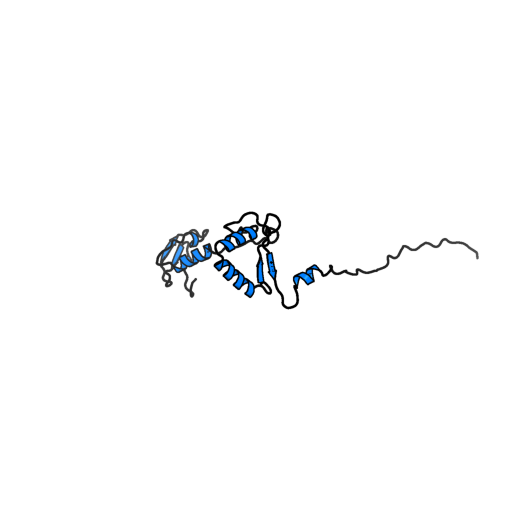O A O 1
ATOM 1371 N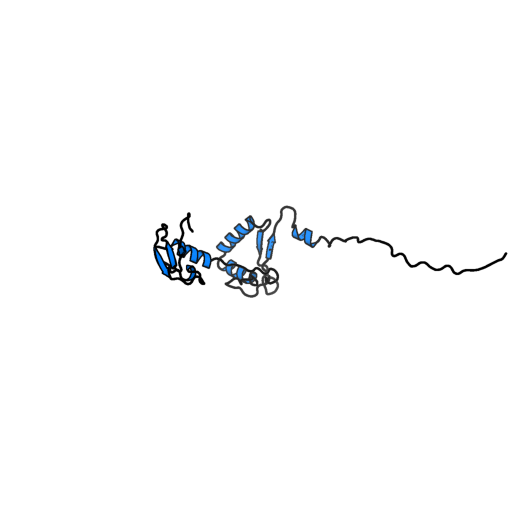 N . ALA A 1 173 ? -9.353 -76.857 -63.514 1.00 33.44 173 ALA A N 1
ATOM 1372 C CA . ALA A 1 173 ? -9.644 -78.178 -64.121 1.00 33.44 173 ALA A CA 1
ATOM 1373 C C . ALA A 1 173 ? -9.750 -79.232 -62.991 1.00 33.44 173 ALA A C 1
ATOM 1375 O O . ALA A 1 173 ? -8.838 -79.318 -62.182 1.00 33.44 173 ALA A O 1
ATOM 1376 N N . VAL A 1 174 ? -10.879 -79.904 -62.727 1.00 40.81 174 VAL A N 1
ATOM 1377 C CA . VAL A 1 174 ? -11.631 -80.937 -63.484 1.00 40.81 174 VAL A CA 1
ATOM 1378 C C . VAL A 1 174 ? -11.459 -82.287 -62.764 1.00 40.81 174 VAL A C 1
ATOM 1380 O O . VAL A 1 174 ? -10.332 -82.731 -62.573 1.00 40.81 174 VAL A O 1
ATOM 1383 N N . LEU A 1 175 ? -12.621 -82.898 -62.480 1.00 38.78 175 LEU A N 1
ATOM 1384 C CA . LEU A 1 175 ? -12.931 -84.227 -61.916 1.00 38.78 175 LEU A CA 1
ATOM 1385 C C . LEU A 1 175 ? -12.762 -84.415 -60.401 1.00 38.78 175 LEU A C 1
ATOM 1387 O O . LEU A 1 175 ? -11.622 -84.510 -59.906 1.00 38.78 175 LEU A O 1
#